Protein AF-A0AAW4AN89-F1 (afdb_monomer_lite)

Radius of gyration: 26.45 Å; chains: 1; bounding box: 62×38×70 Å

InterPro domains:
  IPR011010 DNA breaking-rejoining enzyme, catalytic core [SSF56349] (1-77)
  IPR013762 Integrase-like, catalytic domain superfamily [G3DSA:1.10.443.10] (1-94)

Foldseek 3Di:
DDPVVVQVVQCVVQVVVVHHSDVVRLSGPVSVLLVVLVVCVVVVHDLVVSCVVSVPPDSCVSDDPPDDDPVRVVVVVVVVVVVVVVVVVVVVVVVVVVVVD

Secondary structure (DSSP, 8-state):
--HHHHHHHHHHHHHHTT---STTTT-SHHHHHHHHHHHHHHTT--HHHHHHHHT-SSGGGGS---PPPHHHHHHHHHHHHHHHHHHHHHHHHHHHHHT--

Sequence (101 aa):
MSYKAIEDGLKRAVERVGLISSKSEGTTPHGLRHLYKDDLKKMNLSSHIIQSVMHHRSIHSQEEYALPSHEEINAEMDKAENKISAFMETKEKLNLLKGAL

Structure (mmCIF, N/CA/C/O backbone):
data_AF-A0AAW4AN89-F1
#
_entry.id   AF-A0AAW4AN89-F1
#
loop_
_atom_site.group_PDB
_atom_site.id
_atom_site.type_symbol
_atom_site.label_atom_id
_atom_site.label_alt_id
_atom_site.label_comp_id
_atom_site.label_asym_id
_atom_site.label_entity_id
_atom_site.label_seq_id
_atom_site.pdbx_PDB_ins_code
_atom_site.Cartn_x
_atom_site.Cartn_y
_atom_site.Cartn_z
_atom_site.occupancy
_atom_site.B_iso_or_equiv
_atom_site.auth_seq_id
_atom_site.auth_comp_id
_atom_site.auth_asym_id
_atom_site.auth_atom_id
_atom_site.pdbx_PDB_model_num
ATOM 1 N N . MET A 1 1 ? 24.643 -10.918 -5.709 1.00 70.56 1 MET A N 1
ATOM 2 C CA . MET A 1 1 ? 24.033 -9.746 -6.378 1.00 70.56 1 MET A CA 1
ATOM 3 C C . MET A 1 1 ? 23.623 -8.763 -5.291 1.00 70.56 1 MET A C 1
ATOM 5 O O . MET A 1 1 ? 23.022 -9.205 -4.322 1.00 70.56 1 MET A O 1
ATOM 9 N N . SER A 1 2 ? 24.011 -7.487 -5.369 1.00 93.56 2 SER A N 1
ATOM 10 C CA . SER A 1 2 ? 23.624 -6.503 -4.346 1.00 93.56 2 SER A CA 1
ATOM 11 C C . SER A 1 2 ? 22.174 -6.052 -4.549 1.00 93.56 2 SER A C 1
ATOM 13 O O . SER A 1 2 ? 21.669 -6.084 -5.672 1.00 93.56 2 SER A O 1
ATOM 15 N N . TYR A 1 3 ? 21.514 -5.586 -3.483 1.00 91.06 3 TYR A N 1
ATOM 16 C CA . TYR A 1 3 ? 20.181 -4.976 -3.590 1.00 91.06 3 TYR A CA 1
ATOM 17 C C . TYR A 1 3 ? 20.171 -3.826 -4.607 1.00 91.06 3 TYR A C 1
ATOM 19 O O . TYR A 1 3 ? 19.263 -3.713 -5.426 1.00 91.06 3 TYR A O 1
ATOM 27 N N . LYS A 1 4 ? 21.251 -3.036 -4.626 1.00 93.56 4 LYS A N 1
ATOM 28 C CA . LYS A 1 4 ? 21.423 -1.940 -5.576 1.00 93.56 4 LYS A CA 1
ATOM 29 C C . LYS A 1 4 ? 21.428 -2.411 -7.033 1.00 93.56 4 LYS A C 1
ATOM 31 O O . LYS A 1 4 ? 20.781 -1.802 -7.875 1.00 93.56 4 LYS A O 1
ATOM 36 N N . ALA A 1 5 ? 22.082 -3.536 -7.325 1.00 95.31 5 ALA A N 1
ATOM 37 C CA . ALA A 1 5 ? 22.099 -4.092 -8.675 1.00 95.31 5 ALA A CA 1
ATOM 38 C C . ALA A 1 5 ? 20.698 -4.524 -9.154 1.00 95.31 5 ALA A C 1
ATOM 40 O O . ALA A 1 5 ? 20.383 -4.358 -10.333 1.00 95.31 5 ALA A O 1
ATOM 41 N N . ILE A 1 6 ? 19.857 -5.042 -8.248 1.00 93.56 6 ILE A N 1
ATOM 42 C CA . ILE A 1 6 ? 18.453 -5.388 -8.534 1.00 93.56 6 ILE A CA 1
ATOM 43 C C . ILE A 1 6 ? 17.646 -4.120 -8.818 1.00 93.56 6 ILE A C 1
ATOM 45 O O . ILE A 1 6 ? 16.938 -4.058 -9.820 1.00 93.56 6 ILE A O 1
ATOM 49 N N . GLU A 1 7 ? 17.781 -3.104 -7.965 1.00 94.44 7 GLU A N 1
ATOM 50 C CA . GLU A 1 7 ? 17.097 -1.819 -8.124 1.00 94.44 7 GLU A CA 1
ATOM 51 C C . GLU A 1 7 ? 17.453 -1.152 -9.461 1.00 94.44 7 GLU A C 1
ATOM 53 O O . GLU A 1 7 ? 16.563 -0.779 -10.223 1.00 94.44 7 GLU A O 1
ATOM 58 N N . ASP A 1 8 ? 18.742 -1.079 -9.797 1.00 96.00 8 ASP A N 1
ATOM 59 C CA . ASP A 1 8 ? 19.201 -0.468 -11.045 1.00 96.00 8 ASP A CA 1
ATOM 60 C C . ASP A 1 8 ? 18.781 -1.287 -12.276 1.00 96.00 8 ASP A C 1
ATOM 62 O O . ASP A 1 8 ? 18.478 -0.729 -13.333 1.00 96.00 8 ASP A O 1
ATOM 66 N N . GLY A 1 9 ? 18.760 -2.618 -12.155 1.00 96.62 9 GLY A N 1
ATOM 67 C CA . GLY A 1 9 ? 18.255 -3.516 -13.192 1.00 96.62 9 GLY A CA 1
ATOM 68 C C . GLY A 1 9 ? 16.772 -3.297 -13.473 1.00 96.62 9 GLY A C 1
ATOM 69 O O . GLY A 1 9 ? 16.389 -3.151 -14.636 1.00 96.62 9 GLY A O 1
ATOM 70 N N . LEU A 1 10 ? 15.960 -3.215 -12.415 1.00 96.50 10 LEU A N 1
ATOM 71 C CA . LEU A 1 10 ? 14.531 -2.950 -12.530 1.00 96.50 10 LEU A CA 1
ATOM 72 C C . LEU A 1 10 ? 14.268 -1.561 -13.111 1.00 96.50 10 LEU A C 1
ATOM 74 O O . LEU A 1 10 ? 13.490 -1.455 -14.054 1.00 96.50 10 LEU A O 1
ATOM 78 N N . LYS A 1 11 ? 14.968 -0.525 -12.629 1.00 97.12 11 LYS A N 1
ATOM 79 C CA . LYS A 1 11 ? 14.865 0.838 -13.167 1.00 97.12 11 LYS A CA 1
ATOM 80 C C . LYS A 1 11 ? 15.045 0.850 -14.685 1.00 97.12 11 LYS A C 1
ATOM 82 O O . LYS A 1 11 ? 14.186 1.351 -15.404 1.00 97.12 11 LYS A O 1
ATOM 87 N N . ARG A 1 12 ? 16.116 0.219 -15.183 1.00 97.88 12 ARG A N 1
ATOM 88 C CA . ARG A 1 12 ? 16.375 0.113 -16.629 1.00 97.88 12 ARG A CA 1
ATOM 89 C C . ARG A 1 12 ? 15.277 -0.642 -17.377 1.00 97.88 12 ARG A C 1
ATOM 91 O O . ARG A 1 12 ? 14.998 -0.303 -18.521 1.00 97.88 12 ARG A O 1
ATOM 98 N N . ALA A 1 13 ? 14.703 -1.688 -16.786 1.00 97.44 13 ALA A N 1
ATOM 99 C CA . ALA A 1 13 ? 13.638 -2.465 -17.419 1.00 97.44 13 ALA A CA 1
ATOM 100 C C . ALA A 1 13 ? 12.329 -1.667 -17.521 1.00 97.44 13 ALA A C 1
ATOM 102 O O . ALA A 1 13 ? 11.724 -1.643 -18.588 1.00 97.44 13 ALA A O 1
ATOM 103 N N . VAL A 1 14 ? 11.943 -0.980 -16.443 1.00 97.19 14 VAL A N 1
ATOM 104 C CA . VAL A 1 14 ? 10.764 -0.102 -16.368 1.00 97.19 14 VAL A CA 1
ATOM 105 C C . VAL A 1 14 ? 10.878 1.042 -17.379 1.00 97.19 14 VAL A C 1
ATOM 107 O O . VAL A 1 14 ? 9.975 1.253 -18.184 1.00 97.19 14 VAL A O 1
ATOM 110 N N . GLU A 1 15 ? 12.023 1.724 -17.411 1.00 97.31 15 GLU A N 1
ATOM 111 C CA . GLU A 1 15 ? 12.257 2.838 -18.340 1.00 97.31 15 GLU A CA 1
ATOM 112 C C . GLU A 1 15 ? 12.290 2.370 -19.802 1.00 97.31 15 GLU A C 1
ATOM 114 O O . GLU A 1 15 ? 11.796 3.062 -20.690 1.00 97.31 15 GLU A O 1
ATOM 119 N N . ARG A 1 16 ? 12.799 1.160 -20.069 1.00 98.12 16 ARG A N 1
ATOM 120 C CA . ARG A 1 16 ? 12.816 0.576 -21.420 1.00 98.12 16 ARG A CA 1
ATOM 121 C C . ARG A 1 16 ? 11.418 0.333 -21.986 1.00 98.12 16 ARG A C 1
ATOM 123 O O . ARG A 1 16 ? 11.254 0.403 -23.198 1.00 98.12 16 ARG A O 1
ATOM 130 N N . VAL A 1 17 ? 10.434 0.041 -21.137 1.00 97.25 17 VAL A N 1
ATOM 131 C CA . VAL A 1 17 ? 9.037 -0.155 -21.560 1.00 97.25 17 VAL A CA 1
ATOM 132 C C . VAL A 1 17 ? 8.219 1.143 -21.537 1.00 97.25 17 VAL A C 1
ATOM 134 O O . VAL A 1 17 ? 7.007 1.100 -21.717 1.00 97.25 17 VAL A O 1
ATOM 137 N N . GLY A 1 18 ? 8.867 2.298 -21.337 1.00 97.56 18 GLY A N 1
ATOM 138 C CA . GLY A 1 18 ? 8.225 3.615 -21.365 1.00 97.56 18 GLY A CA 1
ATOM 139 C C . GLY A 1 18 ? 7.545 4.028 -20.057 1.00 97.56 18 GLY A C 1
ATOM 140 O O . GLY A 1 18 ? 6.777 4.986 -20.055 1.00 97.56 18 GLY A O 1
ATOM 141 N N . LEU A 1 19 ? 7.814 3.332 -18.950 1.00 96.94 19 LEU A N 1
ATOM 142 C CA . LEU A 1 19 ? 7.289 3.676 -17.628 1.00 96.94 19 LEU A CA 1
ATOM 143 C C . LEU A 1 19 ? 8.301 4.505 -16.825 1.00 96.94 19 LEU A C 1
ATOM 145 O O . LEU A 1 19 ? 9.512 4.424 -17.031 1.00 96.94 19 LEU A O 1
ATOM 149 N N . ILE A 1 20 ? 7.807 5.276 -15.855 1.00 96.62 20 ILE A N 1
ATOM 150 C CA . ILE A 1 20 ? 8.650 6.037 -14.928 1.00 96.62 20 ILE A CA 1
ATOM 151 C C . ILE A 1 20 ? 9.013 5.140 -13.746 1.00 96.62 20 ILE A C 1
ATOM 153 O O . ILE A 1 20 ? 8.135 4.599 -13.078 1.00 96.62 20 ILE A O 1
ATOM 157 N N . SER A 1 21 ? 10.310 4.998 -13.466 1.00 96.44 21 SER A N 1
ATOM 158 C CA . SER A 1 21 ? 10.813 4.282 -12.290 1.00 96.44 21 SER A CA 1
ATOM 159 C C . SER A 1 21 ? 10.803 5.190 -11.059 1.00 96.44 21 SER A C 1
ATOM 161 O O . SER A 1 21 ? 11.775 5.905 -10.807 1.00 96.44 21 SER A O 1
ATOM 163 N N . SER A 1 22 ? 9.742 5.148 -10.255 1.00 94.69 22 SER A N 1
ATOM 164 C CA . SER A 1 22 ? 9.642 5.938 -9.025 1.00 94.69 22 SER A CA 1
ATOM 165 C C . SER A 1 22 ? 8.808 5.234 -7.951 1.00 94.69 22 SER A C 1
ATOM 167 O O . SER A 1 22 ? 8.069 4.284 -8.212 1.00 94.69 22 SER A O 1
ATOM 169 N N . LYS A 1 23 ? 8.920 5.717 -6.707 1.00 91.50 23 LYS A N 1
ATOM 170 C CA . LYS A 1 23 ? 8.064 5.253 -5.607 1.00 91.50 23 LYS A CA 1
ATOM 171 C C . LYS A 1 23 ? 6.594 5.631 -5.817 1.00 91.50 23 LYS A C 1
ATOM 173 O O . LYS A 1 23 ? 5.746 4.825 -5.457 1.00 91.50 23 LYS A O 1
ATOM 178 N N . SER A 1 24 ? 6.313 6.814 -6.379 1.00 92.56 24 SER A N 1
ATOM 179 C CA . SER A 1 24 ? 4.940 7.287 -6.628 1.00 92.56 24 SER A CA 1
ATOM 180 C C . SER A 1 24 ? 4.217 6.409 -7.642 1.00 92.56 24 SER A C 1
ATOM 182 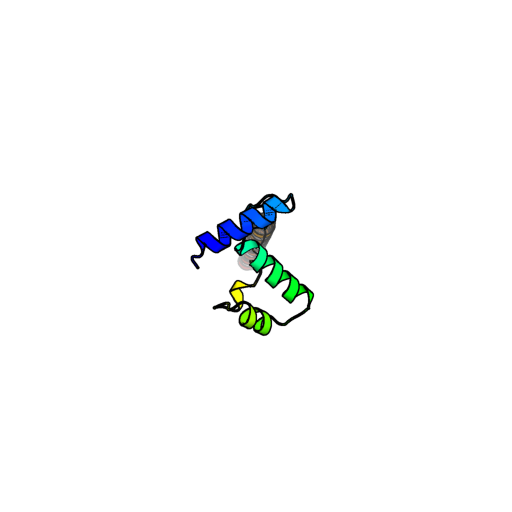O O . SER A 1 24 ? 3.055 6.087 -7.439 1.00 92.56 24 SER A O 1
ATOM 184 N N . GLU A 1 25 ? 4.933 5.947 -8.669 1.00 94.06 25 GLU A N 1
ATOM 185 C CA . GLU A 1 25 ? 4.372 5.091 -9.718 1.00 94.06 25 GLU A CA 1
ATOM 186 C C . GLU A 1 25 ? 4.312 3.607 -9.319 1.00 94.06 25 GLU A C 1
ATOM 188 O O . GLU A 1 25 ? 3.872 2.769 -10.100 1.00 94.06 25 GLU A O 1
ATOM 193 N N . GLY A 1 26 ? 4.804 3.232 -8.131 1.00 93.19 26 GLY A N 1
ATOM 194 C CA . GLY A 1 26 ? 4.816 1.834 -7.684 1.00 93.19 26 GLY A CA 1
ATOM 195 C C . GLY A 1 26 ? 5.758 0.912 -8.476 1.00 93.19 26 GLY A C 1
ATOM 196 O O . GLY A 1 26 ? 5.765 -0.298 -8.265 1.00 93.19 26 GLY A O 1
ATOM 197 N N . THR A 1 27 ? 6.619 1.451 -9.335 1.00 95.62 27 THR A N 1
ATOM 198 C CA . THR A 1 27 ? 7.504 0.700 -10.249 1.00 95.62 27 THR A CA 1
ATOM 199 C C . THR A 1 27 ? 8.864 0.334 -9.634 1.00 95.62 27 THR A C 1
ATOM 201 O O . THR A 1 27 ? 9.833 0.030 -10.328 1.00 95.62 27 THR A O 1
ATOM 204 N N . THR A 1 28 ? 8.955 0.345 -8.305 1.00 95.12 28 THR A N 1
ATOM 205 C CA . THR A 1 28 ? 10.156 -0.048 -7.543 1.00 95.12 28 THR A CA 1
ATOM 206 C C . THR A 1 28 ? 10.058 -1.502 -7.071 1.00 95.12 28 THR A C 1
ATOM 208 O O . THR A 1 28 ? 8.953 -2.045 -7.034 1.00 95.12 28 THR A O 1
ATOM 211 N N . PRO A 1 29 ? 11.151 -2.146 -6.605 1.00 94.31 29 PRO A N 1
ATOM 212 C CA . PRO A 1 29 ? 11.057 -3.502 -6.053 1.00 94.31 29 PRO A CA 1
ATOM 213 C C . PRO A 1 29 ? 10.067 -3.593 -4.881 1.00 94.31 29 PRO A C 1
ATOM 215 O O . PRO A 1 29 ? 9.365 -4.589 -4.719 1.00 94.31 29 PRO A O 1
ATOM 218 N N . HIS A 1 30 ? 9.975 -2.529 -4.077 1.00 91.62 30 HIS A N 1
ATOM 219 C CA . HIS A 1 30 ? 9.003 -2.438 -2.992 1.00 91.62 30 HIS A CA 1
ATOM 220 C C . HIS A 1 30 ? 7.564 -2.289 -3.505 1.00 91.62 30 HIS A C 1
ATOM 222 O O . HIS A 1 30 ? 6.666 -2.935 -2.973 1.00 91.62 30 HIS A O 1
ATOM 228 N N . GLY A 1 31 ? 7.348 -1.485 -4.549 1.00 92.81 31 GLY A N 1
ATOM 229 C CA . GLY A 1 31 ? 6.037 -1.349 -5.185 1.00 92.81 31 GLY A CA 1
ATOM 230 C C . GLY A 1 31 ? 5.559 -2.659 -5.816 1.00 92.81 31 GLY A C 1
ATOM 231 O O . GLY A 1 31 ? 4.438 -3.082 -5.553 1.00 92.81 31 GLY A O 1
ATOM 232 N N . LEU A 1 32 ? 6.446 -3.393 -6.497 1.00 93.19 32 LEU A N 1
ATOM 233 C CA . LEU A 1 32 ? 6.155 -4.745 -6.992 1.00 93.19 32 LEU A CA 1
ATOM 234 C C . LEU A 1 32 ? 5.792 -5.719 -5.863 1.00 93.19 32 LEU A C 1
ATOM 236 O O . LEU A 1 32 ? 4.913 -6.562 -6.029 1.00 93.19 32 LEU A O 1
ATOM 240 N N . ARG A 1 33 ? 6.431 -5.600 -4.692 1.00 92.88 33 ARG A N 1
ATOM 241 C CA . ARG A 1 33 ? 6.076 -6.409 -3.518 1.00 92.88 33 ARG A CA 1
ATOM 242 C C . ARG A 1 33 ? 4.671 -6.091 -2.994 1.00 92.88 33 ARG A C 1
ATOM 244 O O . ARG A 1 33 ? 4.011 -7.001 -2.495 1.00 92.88 33 ARG A O 1
ATOM 251 N N . HIS A 1 34 ? 4.213 -4.841 -3.086 1.00 92.12 34 HIS A N 1
ATOM 252 C CA . HIS A 1 34 ? 2.826 -4.488 -2.752 1.00 92.12 34 HIS A CA 1
ATOM 253 C C . HIS A 1 34 ? 1.844 -4.973 -3.809 1.00 92.12 34 HIS A C 1
ATOM 255 O O . HIS A 1 34 ? 0.855 -5.584 -3.432 1.00 92.12 34 HIS A O 1
ATOM 261 N N . LEU A 1 35 ? 2.160 -4.833 -5.099 1.00 92.81 35 LEU A N 1
ATOM 262 C CA . LEU A 1 35 ? 1.335 -5.400 -6.170 1.00 92.81 35 LEU A CA 1
ATOM 263 C C . LEU A 1 35 ? 1.132 -6.909 -5.976 1.00 92.81 35 LEU A C 1
ATOM 265 O O . LEU A 1 35 ? 0.004 -7.390 -6.003 1.00 92.81 35 LEU A O 1
ATOM 269 N N . TYR A 1 36 ? 2.211 -7.639 -5.675 1.00 94.31 36 TYR A N 1
ATOM 270 C CA . TYR A 1 36 ? 2.137 -9.063 -5.357 1.00 94.31 36 TYR A CA 1
ATOM 271 C C . TYR A 1 36 ? 1.184 -9.350 -4.187 1.00 94.31 36 TYR A C 1
ATOM 273 O O . TYR A 1 36 ? 0.335 -10.230 -4.286 1.00 94.31 36 TYR A O 1
ATOM 281 N N . LYS A 1 37 ? 1.278 -8.585 -3.091 1.00 91.56 37 LYS A N 1
ATOM 282 C CA . LYS A 1 37 ? 0.353 -8.697 -1.949 1.00 91.56 37 LYS A CA 1
ATOM 283 C C . LYS A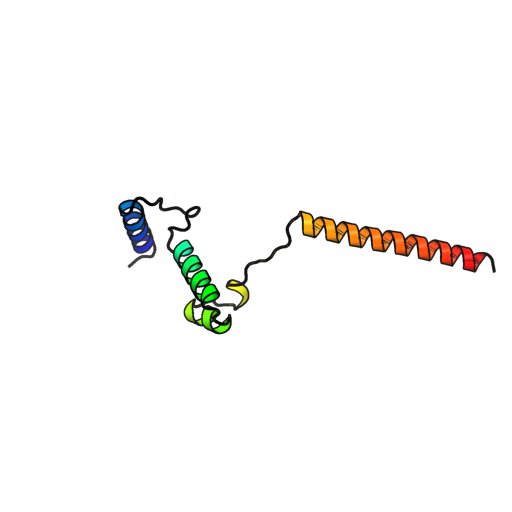 1 37 ? -1.098 -8.481 -2.370 1.00 91.56 37 LYS A C 1
ATOM 285 O O . LYS A 1 37 ? -1.973 -9.233 -1.949 1.00 91.56 37 LYS A O 1
ATOM 290 N N . ASP A 1 38 ? -1.346 -7.445 -3.160 1.00 90.75 38 ASP A N 1
ATOM 291 C CA . ASP A 1 38 ? -2.690 -7.058 -3.572 1.00 90.75 38 ASP A CA 1
ATOM 292 C C . ASP A 1 38 ? -3.303 -8.113 -4.493 1.00 90.75 38 ASP A C 1
ATOM 294 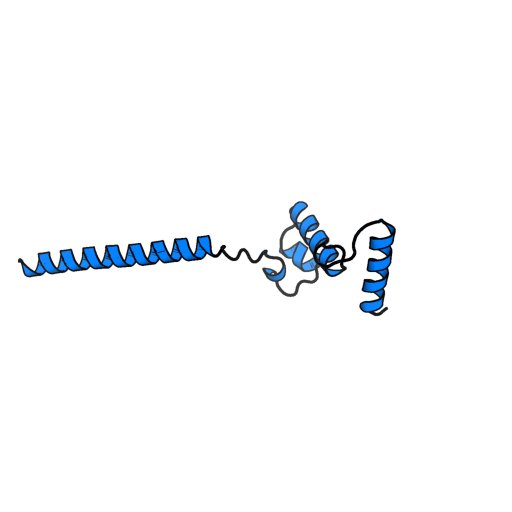O O . ASP A 1 38 ? -4.485 -8.427 -4.367 1.00 90.75 38 ASP A O 1
ATOM 298 N N . ASP A 1 39 ? -2.502 -8.742 -5.350 1.00 93.75 39 ASP A N 1
ATOM 299 C CA . ASP A 1 39 ? -2.949 -9.857 -6.181 1.00 93.75 39 ASP A CA 1
ATOM 300 C C . ASP A 1 39 ? -3.298 -11.095 -5.344 1.00 93.75 39 ASP A C 1
ATOM 302 O O . ASP A 1 39 ? -4.343 -11.706 -5.567 1.00 93.75 39 ASP A O 1
ATOM 306 N N . LEU A 1 40 ? -2.512 -11.418 -4.311 1.00 91.88 40 LEU A N 1
ATOM 307 C CA . LEU A 1 40 ? -2.861 -12.492 -3.371 1.00 91.88 40 LEU A CA 1
ATOM 308 C C . LEU A 1 40 ? -4.177 -12.204 -2.629 1.00 91.88 40 LEU A C 1
ATOM 310 O O . LEU A 1 40 ? -4.986 -13.114 -2.431 1.00 91.88 40 LEU A O 1
ATOM 314 N N . LYS A 1 41 ? -4.416 -10.940 -2.247 1.00 88.44 41 LYS A N 1
ATOM 315 C CA . LYS A 1 41 ? -5.687 -10.505 -1.646 1.00 88.44 41 LYS A CA 1
ATOM 316 C C . LYS A 1 41 ? -6.851 -10.653 -2.629 1.00 88.44 41 LYS A C 1
ATOM 318 O O . LYS A 1 41 ? -7.893 -11.173 -2.247 1.00 88.44 41 LYS A O 1
ATOM 323 N N . LYS A 1 42 ? -6.678 -10.263 -3.899 1.00 89.62 42 LYS A N 1
ATOM 324 C CA . LYS A 1 42 ? -7.702 -10.426 -4.956 1.00 89.62 42 LYS A CA 1
ATOM 325 C C . LYS A 1 42 ? -8.032 -11.893 -5.237 1.00 89.62 42 LYS A C 1
ATOM 327 O O . LYS A 1 42 ? -9.168 -12.203 -5.576 1.00 89.62 42 LYS A O 1
ATOM 332 N N . MET A 1 43 ? -7.068 -12.796 -5.060 1.00 93.19 43 MET A N 1
ATOM 333 C CA . MET A 1 43 ? -7.282 -14.249 -5.124 1.00 93.19 43 MET A CA 1
ATOM 334 C C . MET A 1 43 ? -8.008 -14.811 -3.891 1.00 93.19 43 MET A C 1
ATOM 336 O O . MET A 1 43 ? -8.204 -16.021 -3.794 1.00 93.19 43 MET A O 1
ATOM 340 N N . ASN A 1 44 ? -8.407 -13.951 -2.949 1.00 89.88 44 ASN A N 1
ATOM 341 C CA . ASN A 1 44 ? -9.102 -14.303 -1.716 1.00 89.88 44 ASN A CA 1
ATOM 342 C C . ASN A 1 44 ? -8.326 -15.317 -0.854 1.00 89.88 44 ASN A C 1
ATOM 344 O O . ASN A 1 44 ? -8.911 -16.156 -0.164 1.00 89.88 44 ASN A O 1
ATOM 348 N N . LEU A 1 45 ? -6.990 -15.256 -0.907 1.00 88.06 45 LEU A N 1
ATOM 349 C CA . LEU A 1 45 ? -6.137 -16.053 -0.038 1.00 88.06 45 LEU A CA 1
ATOM 350 C C . LEU A 1 45 ? -6.212 -15.520 1.388 1.00 88.06 45 LEU A C 1
ATOM 352 O O . LEU A 1 45 ? -6.247 -14.318 1.642 1.00 88.06 45 LEU A O 1
ATOM 356 N N . SER A 1 46 ? -6.204 -16.442 2.340 1.00 89.00 46 SER A N 1
ATOM 357 C CA . SER A 1 46 ? -6.230 -16.087 3.753 1.00 89.00 46 SER A CA 1
ATOM 358 C C . SER A 1 46 ? -4.939 -15.386 4.194 1.00 89.00 46 SER A C 1
ATOM 360 O O . SER A 1 46 ? -3.842 -15.671 3.703 1.00 89.00 46 SER A O 1
ATOM 362 N N . SER A 1 47 ? -5.053 -14.521 5.202 1.00 86.38 47 SER A N 1
ATOM 363 C CA . SER A 1 47 ? -3.941 -13.723 5.730 1.00 86.38 47 SER A CA 1
ATOM 364 C C . SER A 1 47 ? -2.738 -14.559 6.190 1.00 86.38 47 SER A C 1
ATOM 366 O O . SER A 1 47 ? -1.608 -14.086 6.112 1.00 86.38 47 SER A O 1
ATOM 368 N N . HIS A 1 48 ? -2.934 -15.805 6.638 1.00 88.62 48 HIS A N 1
ATOM 369 C CA . HIS A 1 48 ? -1.822 -16.681 7.032 1.00 88.62 48 HIS A CA 1
ATOM 370 C C . HIS A 1 48 ? -1.017 -17.183 5.822 1.00 88.62 48 HIS A C 1
ATOM 372 O O . HIS A 1 48 ? 0.211 -17.242 5.883 1.00 88.62 48 HIS A O 1
ATOM 378 N N . ILE A 1 49 ? -1.692 -17.494 4.706 1.00 89.69 49 ILE A N 1
ATOM 379 C CA . ILE A 1 49 ? -1.035 -17.886 3.451 1.00 89.69 49 ILE A CA 1
ATOM 380 C C . ILE A 1 49 ? -0.239 -16.700 2.920 1.00 89.69 49 ILE A C 1
ATOM 382 O O . ILE A 1 49 ? 0.942 -16.849 2.613 1.00 89.69 49 ILE A O 1
ATOM 386 N N . ILE A 1 50 ? -0.859 -15.517 2.879 1.00 91.19 50 ILE A N 1
ATOM 387 C CA . ILE A 1 50 ? -0.211 -14.289 2.410 1.00 91.19 50 ILE A CA 1
ATOM 388 C C . ILE A 1 50 ? 1.029 -13.981 3.259 1.00 91.19 50 ILE A C 1
ATOM 390 O O . ILE A 1 50 ? 2.109 -13.773 2.707 1.00 91.19 50 ILE A O 1
ATOM 394 N N . GLN A 1 51 ? 0.919 -14.050 4.589 1.00 90.81 51 GLN A N 1
ATOM 395 C CA . GLN A 1 51 ? 2.054 -13.855 5.494 1.00 90.81 51 GLN A CA 1
ATOM 396 C C . GLN A 1 51 ? 3.212 -14.815 5.180 1.00 90.81 51 GLN A C 1
ATOM 398 O O . GLN A 1 51 ? 4.369 -14.385 5.129 1.00 90.81 51 GLN A O 1
ATOM 403 N N . SER A 1 52 ? 2.901 -16.098 4.962 1.00 91.56 52 SER A N 1
ATOM 404 C CA . SER A 1 52 ? 3.888 -17.137 4.664 1.00 91.56 52 SER A CA 1
ATOM 405 C C . SER A 1 52 ? 4.619 -16.854 3.352 1.00 91.56 52 SER A C 1
ATOM 407 O O . SER A 1 52 ? 5.844 -16.742 3.344 1.00 91.56 52 SER A O 1
ATOM 409 N N . VAL A 1 53 ? 3.885 -16.635 2.256 1.00 92.12 53 VAL A N 1
ATOM 410 C CA . VAL A 1 53 ? 4.498 -16.423 0.933 1.00 92.12 53 VAL A CA 1
ATOM 411 C C . VAL A 1 53 ? 5.235 -15.085 0.837 1.00 92.12 53 VAL A C 1
ATOM 413 O O . VAL A 1 53 ? 6.237 -14.965 0.132 1.00 92.12 53 VAL A O 1
ATOM 416 N N . MET A 1 54 ? 4.787 -14.069 1.577 1.00 92.25 54 MET A N 1
ATOM 417 C CA . MET A 1 54 ? 5.445 -12.765 1.638 1.00 92.25 54 MET A CA 1
ATOM 418 C C . MET A 1 54 ? 6.597 -12.699 2.645 1.00 92.25 54 MET A C 1
ATOM 420 O O . MET A 1 54 ? 7.293 -11.677 2.688 1.00 92.25 54 MET A O 1
ATOM 424 N N . HIS A 1 55 ? 6.809 -13.756 3.436 1.00 92.12 55 HIS A N 1
ATOM 425 C CA . HIS A 1 55 ? 7.806 -13.826 4.507 1.00 92.12 55 HIS A CA 1
ATOM 426 C C . HIS A 1 55 ? 7.660 -12.687 5.529 1.00 92.12 55 HIS A C 1
ATOM 428 O O . HIS A 1 55 ? 8.632 -12.088 5.995 1.00 92.12 55 HIS A O 1
ATOM 434 N N . HIS A 1 56 ? 6.419 -12.337 5.856 1.00 90.31 56 HIS A N 1
ATOM 435 C CA . HIS A 1 56 ? 6.123 -11.292 6.826 1.00 90.31 56 HIS A CA 1
ATOM 436 C C . HIS A 1 56 ? 6.314 -11.798 8.257 1.00 90.31 56 HIS A C 1
ATOM 438 O O . HIS A 1 56 ? 5.756 -12.818 8.659 1.00 90.31 56 HIS A O 1
ATOM 444 N N . ARG A 1 57 ? 7.051 -11.035 9.0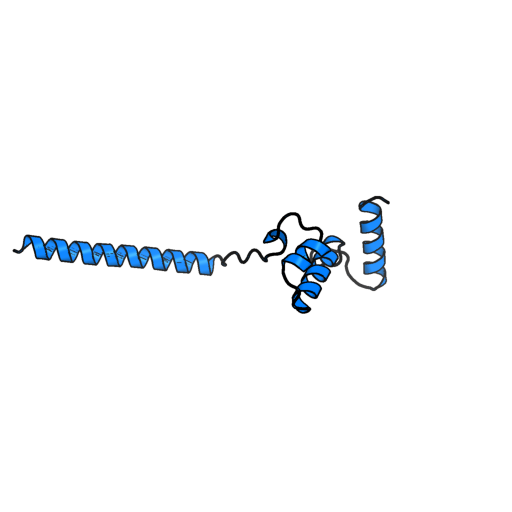73 1.00 87.06 57 ARG A N 1
ATOM 445 C CA . ARG A 1 57 ? 7.271 -11.370 10.490 1.00 87.06 57 ARG A CA 1
ATOM 446 C C . ARG A 1 57 ? 5.982 -11.321 11.320 1.00 87.06 57 ARG A C 1
ATOM 448 O O . ARG A 1 57 ? 5.860 -12.071 12.277 1.00 87.06 57 ARG A O 1
ATOM 455 N N . SER A 1 58 ? 5.040 -10.448 10.966 1.00 84.88 58 SER A N 1
ATOM 456 C CA . SER A 1 58 ? 3.765 -10.285 11.673 1.00 84.88 58 SER A CA 1
ATOM 457 C C . SER A 1 58 ? 2.601 -10.340 10.695 1.00 84.88 58 SER A C 1
ATOM 459 O O . SER A 1 58 ? 2.665 -9.723 9.628 1.00 84.88 58 SER A O 1
ATOM 461 N N . ILE A 1 59 ? 1.521 -11.010 11.091 1.00 79.69 59 ILE A N 1
ATOM 462 C CA . ILE A 1 59 ? 0.273 -11.064 10.326 1.00 79.69 59 ILE A CA 1
ATOM 463 C C . ILE A 1 59 ? -0.364 -9.676 10.165 1.00 79.69 59 ILE A C 1
ATOM 465 O O . ILE A 1 59 ? -1.085 -9.462 9.201 1.00 79.69 59 ILE A O 1
ATOM 469 N N . HIS A 1 60 ? -0.033 -8.719 11.036 1.00 77.62 60 HIS A N 1
ATOM 470 C CA . HIS A 1 60 ? -0.522 -7.340 10.958 1.00 77.62 60 HIS A CA 1
ATOM 471 C C . HIS A 1 60 ? 0.256 -6.486 9.950 1.00 77.62 60 HIS A C 1
ATOM 473 O O . HIS A 1 60 ? -0.226 -5.465 9.484 1.00 77.62 60 HIS A O 1
ATOM 479 N N . SER A 1 61 ? 1.456 -6.907 9.529 1.00 69.75 61 SER A N 1
ATOM 480 C CA . SER A 1 61 ? 2.289 -6.126 8.588 1.00 69.75 61 SER A CA 1
ATOM 481 C C . SER A 1 61 ? 1.774 -6.102 7.134 1.00 69.75 61 SER A C 1
ATOM 483 O O . SER A 1 61 ? 2.386 -5.496 6.251 1.00 69.75 61 SER A O 1
ATOM 485 N N . GLN A 1 62 ? 0.656 -6.780 6.884 1.00 65.50 62 GLN A N 1
ATOM 486 C CA . GLN A 1 62 ? -0.087 -6.850 5.620 1.00 65.50 62 GLN A CA 1
ATOM 487 C C . GLN A 1 62 ? -1.478 -6.206 5.716 1.00 65.50 62 GLN A C 1
ATOM 489 O O . GLN A 1 62 ? -2.123 -6.006 4.676 1.00 65.50 62 GLN A O 1
ATOM 494 N N . GLU A 1 63 ? -1.927 -5.893 6.935 1.00 67.94 63 GLU A N 1
ATOM 495 C CA . GLU A 1 63 ? -3.137 -5.115 7.158 1.00 67.94 63 GLU A CA 1
ATOM 496 C C . GLU A 1 63 ? -2.889 -3.716 6.593 1.00 67.94 63 GLU A C 1
ATOM 498 O O . GLU A 1 63 ? -1.801 -3.145 6.718 1.00 67.94 63 GLU A O 1
ATOM 503 N N . GLU A 1 64 ? -3.883 -3.189 5.886 1.00 59.00 64 GLU A N 1
ATOM 504 C CA . GLU A 1 64 ? -3.940 -1.748 5.713 1.00 59.00 64 GLU A CA 1
ATOM 505 C C . GLU A 1 64 ? -4.063 -1.174 7.118 1.00 59.00 64 GLU A C 1
ATOM 507 O O . GLU A 1 64 ? -4.942 -1.587 7.877 1.00 59.00 64 GLU A O 1
ATOM 512 N N . TYR A 1 65 ? -3.172 -0.254 7.480 1.00 53.53 65 TYR A N 1
ATOM 513 C CA . TYR A 1 65 ? -3.446 0.626 8.601 1.00 53.53 65 TYR A CA 1
ATOM 514 C C . TYR A 1 65 ? -4.655 1.464 8.182 1.00 53.53 65 TYR A C 1
ATOM 516 O O . TYR A 1 65 ? -4.498 2.538 7.608 1.00 53.53 65 TYR A O 1
ATOM 524 N N . ALA A 1 66 ? -5.858 0.936 8.413 1.00 51.22 66 ALA A N 1
ATOM 525 C CA . ALA A 1 66 ? -7.108 1.671 8.347 1.00 51.22 66 ALA A CA 1
ATOM 526 C C . ALA A 1 66 ? -7.120 2.623 9.545 1.00 51.22 66 ALA A C 1
ATOM 528 O O . ALA A 1 66 ? -7.810 2.417 10.541 1.00 51.22 66 ALA A O 1
ATOM 529 N N . LEU A 1 67 ? -6.230 3.612 9.493 1.00 60.00 67 LEU A N 1
ATOM 530 C CA . LEU A 1 67 ? -6.279 4.734 10.399 1.00 60.00 67 LEU A CA 1
ATOM 531 C C . LEU A 1 67 ? -7.515 5.532 9.991 1.00 60.00 67 LEU A C 1
ATOM 533 O O . LEU A 1 67 ? -7.631 5.871 8.809 1.00 60.00 67 LEU A O 1
ATOM 537 N N . PRO A 1 68 ? -8.440 5.799 10.925 1.00 66.06 68 PRO A N 1
ATOM 538 C CA . PRO A 1 68 ? -9.547 6.689 10.637 1.00 66.06 68 PRO A CA 1
ATOM 539 C C . PRO A 1 68 ? -8.982 8.022 10.142 1.00 66.06 68 PRO A C 1
ATOM 541 O O . PRO A 1 68 ? -7.955 8.507 10.630 1.00 66.06 68 PRO A O 1
ATOM 544 N N . SER A 1 69 ? -9.638 8.595 9.142 1.00 75.88 69 SER A N 1
ATOM 545 C CA . SER A 1 69 ? -9.346 9.944 8.677 1.00 75.88 69 SER A CA 1
ATOM 546 C C . SER A 1 69 ? -9.458 10.941 9.835 1.00 75.88 69 SER A C 1
ATOM 548 O O . SER A 1 69 ? -10.158 10.709 10.824 1.00 75.88 69 SER A O 1
ATOM 550 N N . HIS A 1 70 ? -8.789 12.088 9.719 1.00 77.69 70 HIS A N 1
ATOM 551 C CA . HIS A 1 70 ? -8.904 13.146 10.727 1.00 77.69 70 HIS A CA 1
ATOM 552 C C . HIS A 1 70 ? -10.358 13.593 10.947 1.00 77.69 70 HIS A C 1
ATOM 554 O O . HIS A 1 70 ? -10.726 13.910 12.073 1.00 77.69 70 HIS A O 1
ATOM 560 N N . GLU A 1 71 ? -11.192 13.565 9.905 1.00 79.62 71 GLU A N 1
ATOM 561 C CA . GLU A 1 71 ? -12.628 13.843 10.012 1.00 79.62 71 GLU A CA 1
ATOM 562 C C . GLU A 1 71 ? -13.367 12.795 10.842 1.00 79.62 71 GLU A C 1
ATOM 564 O O . GLU A 1 71 ? -14.153 13.162 11.711 1.00 79.62 71 GLU A O 1
ATOM 569 N N . GLU A 1 72 ? -13.087 11.506 10.642 1.00 77.88 72 GLU A N 1
ATOM 570 C CA . GLU A 1 72 ? -13.682 10.434 11.449 1.00 77.88 72 GLU A CA 1
ATOM 571 C C . GLU A 1 72 ? -13.245 10.515 12.916 1.00 77.88 72 GLU A C 1
ATOM 573 O O . GLU A 1 72 ? -14.063 10.315 13.814 1.00 77.88 72 GLU A O 1
ATOM 578 N N . ILE A 1 73 ? -11.977 10.860 13.167 1.00 85.81 73 ILE A N 1
ATOM 579 C CA . ILE A 1 73 ? -11.452 11.071 14.522 1.00 85.81 73 ILE A CA 1
ATOM 580 C C . ILE A 1 73 ? -12.175 12.243 15.196 1.00 85.81 73 ILE A C 1
ATOM 582 O O . ILE A 1 73 ? -12.684 12.088 16.306 1.00 85.81 73 ILE A O 1
ATOM 586 N N . ASN A 1 74 ? -12.257 13.394 14.524 1.00 91.56 74 ASN A N 1
ATOM 587 C CA . ASN A 1 74 ? -12.909 14.588 15.065 1.00 91.56 74 ASN A CA 1
ATOM 588 C C . ASN A 1 74 ? -14.403 14.348 15.315 1.00 91.56 74 ASN A C 1
ATOM 590 O O . ASN A 1 74 ? -14.903 14.668 16.389 1.00 91.56 74 ASN A O 1
ATOM 594 N N . ALA A 1 75 ? -15.101 13.698 14.379 1.00 90.56 75 ALA A N 1
ATOM 595 C CA . ALA A 1 75 ? -16.517 13.380 14.535 1.00 90.56 75 ALA A CA 1
ATOM 596 C C . ALA A 1 75 ? -16.787 12.484 15.755 1.00 90.56 75 ALA A C 1
ATOM 598 O O . ALA A 1 75 ? -17.814 12.627 16.420 1.00 90.56 75 ALA A O 1
ATOM 599 N N . GLU A 1 76 ? -15.888 11.547 16.064 1.00 92.56 76 GLU A N 1
ATOM 600 C CA . GLU A 1 76 ? -16.039 10.695 17.244 1.00 92.56 76 GLU A CA 1
ATOM 601 C C . GLU A 1 76 ? -15.706 11.440 18.547 1.00 92.56 76 GLU A C 1
ATOM 603 O O . GLU A 1 76 ? -16.375 11.224 19.561 1.00 92.56 76 GLU A O 1
ATOM 608 N N . MET A 1 77 ? -14.745 12.370 18.515 1.00 92.12 77 MET A N 1
ATOM 609 C CA . MET A 1 77 ? -14.468 13.273 19.639 1.00 92.12 77 MET A CA 1
ATOM 610 C C . MET A 1 77 ? -15.673 14.168 19.956 1.00 92.12 77 MET A C 1
ATOM 612 O O . MET A 1 77 ? -16.104 14.208 21.110 1.00 92.12 77 MET A O 1
ATOM 616 N N . ASP A 1 78 ? -16.287 14.782 18.942 1.00 94.94 78 ASP A N 1
ATOM 617 C CA . ASP A 1 78 ? -17.474 15.630 19.105 1.00 94.94 78 ASP A CA 1
ATOM 618 C C . ASP A 1 78 ? -18.649 14.841 19.705 1.00 94.94 78 ASP A C 1
ATOM 620 O O . ASP A 1 78 ? -19.373 15.316 20.585 1.00 94.94 78 ASP A O 1
ATOM 624 N N . LYS A 1 79 ? -18.857 13.589 19.272 1.00 92.81 79 LYS A N 1
ATOM 625 C CA . LYS A 1 79 ? -19.886 12.715 19.865 1.00 92.81 79 LYS A CA 1
ATOM 626 C C . LYS A 1 79 ? -19.619 12.430 21.340 1.00 92.81 79 LYS A C 1
ATOM 628 O O . LYS A 1 79 ? -20.570 12.365 22.124 1.00 92.81 79 LYS A O 1
ATOM 633 N N . ALA A 1 80 ? -18.362 12.206 21.716 1.00 91.62 80 ALA A N 1
ATOM 634 C CA . ALA A 1 80 ? -17.990 11.950 23.102 1.00 91.62 80 ALA A CA 1
ATOM 635 C C . ALA A 1 80 ? -18.233 13.187 23.979 1.00 91.62 80 ALA A C 1
ATOM 637 O O . ALA A 1 80 ? -18.835 13.063 25.047 1.00 91.62 80 ALA A O 1
ATOM 638 N N . GLU A 1 81 ? -17.854 14.371 23.499 1.00 94.38 81 GLU A N 1
ATOM 639 C CA . GLU A 1 81 ? -18.101 15.642 24.184 1.00 94.38 81 GLU A CA 1
ATOM 640 C C . GLU A 1 81 ? -19.600 15.888 24.395 1.00 94.38 81 GLU A C 1
ATOM 642 O O . GLU A 1 81 ? -20.044 16.129 25.518 1.00 94.38 81 GLU A O 1
ATOM 647 N N . ASN A 1 82 ? -20.412 15.693 23.353 1.00 93.44 82 ASN A N 1
ATOM 648 C CA . ASN A 1 82 ? -21.866 15.833 23.444 1.00 93.44 82 ASN A CA 1
ATOM 649 C C . ASN A 1 82 ? -22.497 14.869 24.462 1.00 93.44 82 ASN A C 1
ATOM 651 O O . ASN A 1 82 ? -23.397 15.254 25.212 1.00 93.44 82 ASN A O 1
ATOM 655 N N . LYS A 1 83 ? -22.021 13.617 24.531 1.00 94.00 83 LYS A N 1
ATOM 656 C CA . LYS A 1 83 ? -22.484 12.649 25.542 1.00 94.00 83 LYS A CA 1
ATOM 657 C C . LYS A 1 83 ? -22.147 13.103 26.959 1.00 94.00 83 LYS A C 1
ATOM 659 O O . LYS A 1 83 ? -22.976 12.937 27.853 1.00 94.00 83 LYS A O 1
ATOM 664 N N . ILE A 1 84 ? -20.954 13.658 27.167 1.00 94.00 84 ILE A N 1
ATOM 665 C CA . ILE A 1 84 ? -20.530 14.169 28.473 1.00 94.00 84 ILE A CA 1
ATOM 666 C C . ILE A 1 84 ? -21.405 15.356 28.876 1.00 94.00 84 ILE A C 1
ATOM 668 O O . ILE A 1 84 ? -21.945 15.351 29.981 1.00 94.00 84 ILE A O 1
ATOM 672 N N . SER A 1 85 ? -21.624 16.320 27.982 1.00 93.12 85 SER A N 1
ATOM 673 C CA . SER A 1 85 ? -22.486 17.478 28.250 1.00 93.12 85 SER A CA 1
ATOM 674 C C . SER A 1 85 ? -23.916 17.062 28.601 1.00 93.12 85 SER A C 1
ATOM 676 O O . SER A 1 85 ? -24.438 17.459 29.643 1.00 93.12 85 SER A O 1
ATOM 678 N N . ALA A 1 86 ? -24.519 16.160 27.821 1.00 91.75 86 ALA A N 1
ATOM 679 C CA . ALA A 1 86 ? -25.857 15.640 28.108 1.00 91.75 86 ALA A CA 1
ATOM 680 C C . ALA A 1 86 ? -25.927 14.891 29.457 1.00 91.75 86 ALA A C 1
ATOM 682 O O . ALA A 1 86 ? -26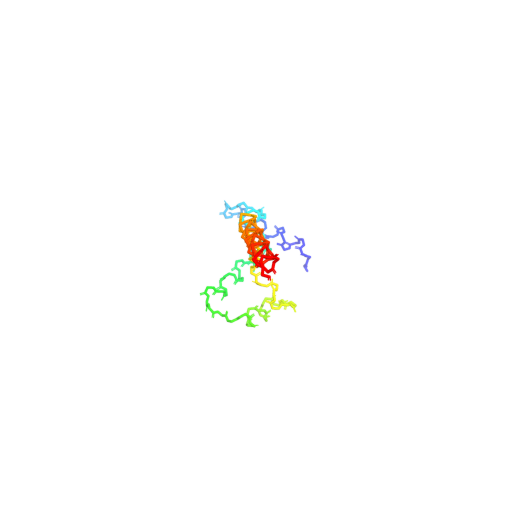.916 14.985 30.195 1.00 91.75 86 ALA A O 1
ATOM 683 N N . PHE A 1 87 ? -24.871 14.156 29.816 1.00 93.12 87 PHE A N 1
ATOM 684 C CA . PHE A 1 87 ? -24.774 13.486 31.112 1.00 93.12 87 PHE A CA 1
ATOM 685 C C . PHE A 1 87 ? -24.673 14.485 32.278 1.00 93.12 87 PHE A C 1
ATOM 687 O O . PHE A 1 87 ? -25.291 14.290 33.326 1.00 93.12 87 PHE A O 1
ATOM 694 N N . MET A 1 88 ? -23.932 15.578 32.106 1.00 90.50 88 MET A N 1
ATOM 695 C CA . MET A 1 88 ? -23.800 16.618 33.129 1.00 90.50 88 MET A CA 1
ATOM 696 C C . MET A 1 88 ? -25.121 17.365 33.348 1.00 90.50 88 MET A C 1
ATOM 698 O O . MET A 1 88 ? -25.553 17.498 34.493 1.00 90.50 88 MET A O 1
ATOM 702 N N . GLU A 1 89 ? -25.834 17.731 32.280 1.00 89.62 89 GLU A N 1
ATOM 703 C CA . GLU A 1 89 ? -27.152 18.378 32.381 1.00 89.62 89 GLU A CA 1
ATOM 704 C C . GLU A 1 89 ? -28.193 17.500 33.089 1.00 89.62 89 GLU A C 1
ATOM 706 O O . GLU A 1 89 ? -28.992 17.968 33.906 1.00 89.62 89 GLU A O 1
ATOM 711 N N . THR A 1 90 ? -28.208 16.202 32.781 1.00 90.00 90 THR A N 1
ATOM 712 C CA . THR A 1 90 ? -29.130 15.253 33.422 1.00 90.00 90 THR A CA 1
ATOM 713 C C . THR A 1 90 ? -28.800 15.057 34.901 1.00 90.00 90 THR A C 1
ATOM 715 O O . THR A 1 90 ? -29.711 15.002 35.732 1.00 90.00 90 THR A O 1
ATOM 718 N N . LYS A 1 91 ? -27.512 15.027 35.257 1.00 88.88 91 LYS A N 1
ATOM 719 C CA . LYS A 1 91 ? -27.047 14.963 36.648 1.00 88.88 91 LYS A CA 1
ATOM 720 C C . LYS A 1 91 ? -27.417 16.219 37.445 1.00 88.88 91 LYS A C 1
ATOM 722 O O . LYS A 1 91 ? -27.855 16.096 38.588 1.00 88.88 91 LYS A O 1
ATOM 727 N N . GLU A 1 92 ? -27.285 17.408 36.859 1.00 87.62 92 GLU A N 1
ATOM 728 C CA . GLU A 1 92 ? -27.680 18.666 37.507 1.00 87.62 92 GLU A CA 1
ATOM 729 C C . GLU A 1 92 ? -29.184 18.722 37.780 1.00 87.62 92 GLU A C 1
ATOM 731 O O . GLU A 1 92 ? -29.596 18.987 38.911 1.00 87.62 92 GLU A O 1
ATOM 736 N N . LYS A 1 93 ? -30.013 18.373 36.787 1.00 86.31 93 LYS A N 1
ATOM 737 C CA . LYS A 1 93 ? -31.475 18.299 36.954 1.00 86.31 93 LYS A CA 1
ATOM 738 C C . LYS A 1 93 ? -31.880 17.319 38.055 1.00 86.31 93 LYS A C 1
ATOM 740 O O . LYS A 1 93 ? -32.767 17.623 38.850 1.00 86.31 93 LYS A O 1
ATOM 745 N N . LEU A 1 94 ? -31.214 16.166 38.139 1.00 86.19 94 LEU A N 1
ATOM 746 C CA . LEU A 1 94 ? -31.469 15.174 39.185 1.00 86.19 94 LEU A CA 1
ATOM 747 C C . LEU A 1 94 ? -31.120 15.699 40.585 1.00 86.19 94 LEU A C 1
ATOM 749 O O . LEU A 1 94 ? -31.856 15.440 41.537 1.00 86.19 94 LEU A O 1
ATOM 753 N N . ASN A 1 95 ? -30.016 16.434 40.720 1.00 84.94 95 ASN A N 1
ATOM 754 C CA . ASN A 1 95 ? -29.617 17.033 41.993 1.00 84.94 95 ASN A CA 1
ATOM 755 C C . ASN A 1 95 ? -30.592 18.128 42.444 1.00 84.94 95 ASN A C 1
ATOM 757 O O . ASN A 1 95 ? -30.942 18.174 43.621 1.00 84.94 95 ASN A O 1
ATOM 761 N N . LEU A 1 96 ? -31.079 18.958 41.517 1.00 83.75 96 LEU A N 1
ATOM 762 C CA . LEU A 1 96 ? -32.092 19.979 41.803 1.00 83.75 96 LEU A CA 1
ATOM 763 C C . LEU A 1 96 ? -33.413 19.357 42.278 1.00 83.75 96 LEU A C 1
ATOM 765 O O . LEU A 1 96 ? -34.016 19.851 43.226 1.00 83.75 96 LEU A O 1
ATOM 769 N N . LEU A 1 97 ? -33.835 18.241 41.673 1.00 79.50 97 LEU A N 1
ATOM 770 C CA . LEU A 1 97 ? -35.061 17.539 42.067 1.00 79.50 97 LEU A CA 1
ATOM 771 C C . LEU A 1 97 ? -34.962 16.907 43.464 1.00 79.50 97 LEU A C 1
ATOM 773 O O . LEU A 1 97 ? -35.945 16.864 44.195 1.00 79.50 97 LEU A O 1
ATOM 777 N N . LYS A 1 98 ? -33.773 16.418 43.835 1.00 78.12 98 LYS A N 1
ATOM 778 C CA . LYS A 1 98 ? -33.511 15.813 45.151 1.00 78.12 98 LYS A CA 1
ATOM 779 C C . LYS A 1 98 ? -33.363 16.832 46.280 1.00 78.12 98 LYS A C 1
ATOM 781 O O . LYS A 1 98 ? -33.551 16.452 47.424 1.00 78.12 98 LYS A O 1
ATOM 786 N N . GLY A 1 99 ? -33.010 18.083 45.977 1.00 68.75 99 GLY A N 1
ATOM 787 C CA . GLY A 1 99 ? -32.937 19.167 46.965 1.00 68.75 99 GLY A CA 1
ATOM 788 C C . GLY A 1 99 ? -34.268 19.887 47.219 1.00 68.75 99 GLY A C 1
ATOM 789 O O . GLY A 1 99 ? -34.332 20.728 48.110 1.00 68.75 99 GLY A O 1
ATOM 790 N N . ALA A 1 100 ? -35.305 19.591 46.428 1.00 58.56 100 ALA A N 1
ATOM 791 C CA . ALA A 1 100 ? -36.650 20.163 46.549 1.00 58.56 100 ALA A CA 1
ATO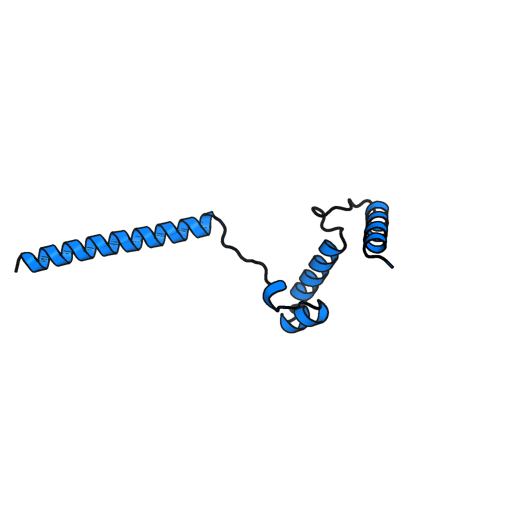M 792 C C . ALA A 1 100 ? -37.648 19.257 47.310 1.00 58.56 100 ALA A C 1
ATOM 794 O O . ALA A 1 100 ? -38.799 19.652 47.499 1.00 58.56 100 ALA A O 1
ATOM 795 N N . LEU A 1 101 ? -37.210 18.060 47.717 1.00 48.78 101 LEU A N 1
ATOM 796 C CA . LEU A 1 101 ? -37.904 17.098 48.587 1.00 48.78 101 LEU A CA 1
ATOM 797 C C . LEU A 1 101 ? -37.261 17.116 49.976 1.00 48.78 101 LEU A C 1
ATOM 799 O O . LEU A 1 101 ? -38.015 16.950 50.958 1.00 48.78 101 LEU A O 1
#

Organism: Vibrio anguillarum (NCBI:txid55601)

pLDDT: mean 87.56, std 10.96, range [48.78, 98.12]